Protein AF-A0A1I7SJ57-F1 (afdb_monomer)

pLDDT: mean 86.48, std 9.34, range [47.0, 95.06]

Radius of gyration: 15.07 Å; Cα contacts (8 Å, |Δi|>4): 67; chains: 1; bounding box: 32×27×50 Å

Organism: Bursaphelenchus xylophilus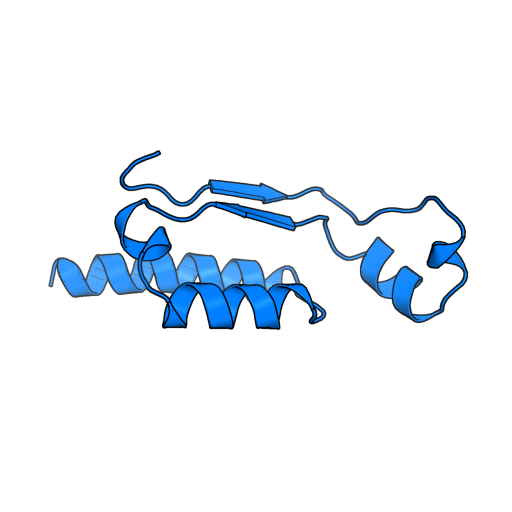 (NCBI:txid6326)

Secondary structure (DSSP, 8-state):
--S--EEEE-SS----SGGGGSHHHHHHHHSPPEEEE--TTGGG-HHHHHHHHHHTTS---HHHHHHHHHHHHHHHHHTT-

InterPro domains:
  IPR004245 Protein of unknown function DUF229 [PF02995] (1-77)
  IPR004245 Protein of unknown function DUF229 [PTHR10974] (1-77)

Mean predicted aligned error: 5.42 Å

Foldseek 3Di:
DAADKDKDWDCFADCDDPVNVDPVVVVRRNAIDIDMDHHPVLVPVPVSVVVVVVVVVDDDHPVNVVVVVVVVVVVVVVVVD

Sequence (81 aa):
LKNSFVFLMADHGTRYGAVTEEPLAKYEDFNPTLMVTLPESLRKDEKFREVLRENAKELISHHDVYASLQDIVWVRKQTFC

Structure (mmCIF, N/CA/C/O backbone):
data_AF-A0A1I7SJ57-F1
#
_entry.id   AF-A0A1I7SJ57-F1
#
loop_
_atom_site.group_PDB
_atom_site.id
_atom_site.type_symbol
_atom_site.label_atom_id
_atom_site.label_alt_id
_atom_site.label_comp_id
_atom_site.label_asym_id
_atom_site.label_entity_id
_atom_site.label_seq_id
_atom_site.pdbx_PDB_ins_code
_atom_site.Cartn_x
_atom_site.Cartn_y
_atom_site.Cartn_z
_atom_site.occupancy
_atom_site.B_iso_or_equiv
_atom_site.auth_seq_id
_atom_site.auth_comp_id
_atom_site.auth_asym_id
_atom_site.auth_atom_id
_atom_site.pdbx_PDB_model_num
ATOM 1 N N . LEU A 1 1 ? -19.033 -1.465 4.906 1.00 74.81 1 LEU A N 1
ATOM 2 C CA . LEU A 1 1 ? -17.592 -1.206 5.153 1.00 74.81 1 LEU A CA 1
ATOM 3 C C . LEU A 1 1 ? -17.377 -0.081 6.179 1.00 74.81 1 LEU A C 1
ATOM 5 O O . LEU A 1 1 ? -16.677 0.878 5.874 1.00 74.81 1 LEU A O 1
ATOM 9 N N . LYS A 1 2 ? -17.982 -0.165 7.377 1.00 88.62 2 LYS A N 1
ATOM 10 C CA . LYS A 1 2 ? -17.822 0.879 8.411 1.00 88.62 2 LYS A CA 1
ATOM 11 C C . LYS A 1 2 ? -16.578 0.657 9.277 1.00 88.62 2 LYS A C 1
ATOM 13 O O . LYS A 1 2 ? -15.770 1.564 9.407 1.00 88.62 2 LYS A O 1
ATOM 18 N N . ASN A 1 3 ? -16.378 -0.570 9.762 1.00 90.12 3 ASN A N 1
ATOM 19 C CA . ASN A 1 3 ? -15.348 -0.907 10.756 1.00 90.12 3 ASN A CA 1
ATOM 20 C C . ASN A 1 3 ? -14.379 -1.990 10.253 1.00 90.12 3 ASN A C 1
ATOM 22 O O . ASN A 1 3 ? -13.970 -2.864 11.012 1.00 90.12 3 ASN A O 1
ATOM 26 N N . SER A 1 4 ? -14.080 -2.002 8.955 1.00 91.69 4 SER A N 1
ATOM 27 C CA . SER A 1 4 ? -13.301 -3.080 8.342 1.00 91.69 4 SER A CA 1
ATOM 28 C C . SER A 1 4 ? -12.272 -2.513 7.384 1.00 91.69 4 SER A C 1
ATOM 30 O O . SER A 1 4 ? -12.596 -1.627 6.591 1.00 91.69 4 SER A O 1
ATOM 32 N N . PHE A 1 5 ? -11.065 -3.064 7.452 1.00 93.56 5 PHE A N 1
ATOM 33 C CA . PHE A 1 5 ? -10.098 -2.976 6.370 1.00 93.56 5 PHE A CA 1
ATOM 34 C C . PHE A 1 5 ? -10.447 -4.026 5.318 1.00 93.56 5 PHE A C 1
ATOM 36 O O . PHE A 1 5 ? -10.877 -5.129 5.661 1.00 93.56 5 PHE A O 1
ATOM 43 N N . VAL A 1 6 ? -10.268 -3.686 4.047 1.00 94.75 6 VAL A N 1
ATOM 44 C CA . VAL A 1 6 ? -10.371 -4.637 2.938 1.00 94.75 6 VAL A CA 1
ATOM 45 C C . VAL A 1 6 ? -9.078 -4.578 2.162 1.00 94.75 6 VAL A C 1
ATOM 47 O O . VAL A 1 6 ? -8.695 -3.506 1.704 1.00 94.75 6 VAL A O 1
ATOM 50 N N . PHE A 1 7 ? -8.444 -5.733 2.017 1.00 93.88 7 PHE A N 1
ATOM 51 C CA . PHE A 1 7 ? -7.267 -5.925 1.191 1.00 93.88 7 PHE A CA 1
ATOM 52 C C . PHE A 1 7 ? -7.683 -6.780 -0.001 1.00 93.88 7 PHE A C 1
ATOM 54 O O . PHE A 1 7 ? -8.243 -7.862 0.180 1.00 93.88 7 PHE A O 1
ATOM 61 N N . LEU A 1 8 ? -7.434 -6.281 -1.204 1.00 93.44 8 LEU A N 1
ATOM 62 C CA . LEU A 1 8 ? -7.469 -7.067 -2.427 1.00 93.44 8 LEU A CA 1
ATOM 63 C C . LEU A 1 8 ? -6.029 -7.172 -2.916 1.00 93.44 8 LEU A C 1
ATOM 65 O O . LEU A 1 8 ? -5.390 -6.152 -3.163 1.00 93.44 8 LEU A O 1
ATOM 69 N N . MET A 1 9 ? -5.526 -8.397 -3.010 1.00 92.31 9 MET A N 1
ATOM 70 C CA . MET A 1 9 ? -4.142 -8.677 -3.365 1.00 92.31 9 MET A CA 1
ATOM 71 C C . MET A 1 9 ? -4.126 -9.757 -4.445 1.00 92.31 9 MET A C 1
ATOM 73 O O . MET A 1 9 ? -4.775 -10.792 -4.282 1.00 92.31 9 MET A O 1
ATOM 77 N N . ALA A 1 10 ? -3.429 -9.496 -5.546 1.00 89.25 10 ALA A N 1
ATOM 78 C CA . ALA A 1 10 ? -3.115 -10.516 -6.539 1.00 89.25 10 ALA A CA 1
ATOM 79 C C . ALA A 1 10 ? -2.012 -11.453 -6.015 1.00 89.25 10 ALA A C 1
ATOM 81 O O . ALA A 1 10 ? -1.425 -11.215 -4.965 1.00 89.25 10 ALA A O 1
ATOM 82 N N . ASP A 1 11 ? -1.719 -12.527 -6.732 1.00 85.69 11 ASP A N 1
ATOM 83 C CA . ASP A 1 11 ? -0.543 -13.364 -6.485 1.00 85.69 11 ASP A CA 1
ATOM 84 C C . ASP A 1 11 ? 0.737 -12.774 -7.104 1.00 85.69 11 ASP A C 1
ATOM 86 O O . ASP A 1 11 ? 1.835 -13.100 -6.660 1.00 85.69 11 ASP A O 1
ATOM 90 N N . HIS A 1 12 ? 0.602 -11.892 -8.101 1.00 88.00 12 HIS A N 1
ATOM 91 C CA . HIS A 1 12 ? 1.714 -11.228 -8.783 1.00 88.00 12 HIS A CA 1
ATOM 92 C C . HIS A 1 12 ? 1.327 -9.855 -9.377 1.00 88.00 12 HIS A C 1
ATOM 94 O O . HIS A 1 12 ? 0.166 -9.430 -9.325 1.00 88.00 12 HIS A O 1
ATOM 100 N N . GLY A 1 13 ? 2.312 -9.150 -9.940 1.00 83.38 13 GLY A N 1
ATOM 101 C CA . GLY A 1 13 ? 2.155 -7.835 -10.567 1.00 83.38 13 GLY A CA 1
ATOM 102 C C . GLY A 1 13 ? 1.714 -7.892 -12.030 1.00 83.38 13 GLY A C 1
ATOM 103 O O . GLY A 1 13 ? 1.444 -8.963 -12.582 1.00 83.38 13 GLY A O 1
ATOM 104 N N . THR A 1 14 ? 1.610 -6.729 -12.675 1.00 81.25 14 THR A N 1
ATOM 105 C CA . THR A 1 14 ? 1.165 -6.630 -14.074 1.00 81.25 14 THR A CA 1
ATOM 106 C C . THR A 1 14 ? 2.294 -6.906 -15.065 1.00 81.25 14 THR A C 1
ATOM 108 O O . THR A 1 14 ? 3.161 -6.073 -15.270 1.00 81.25 14 THR A O 1
ATOM 111 N N . ARG A 1 15 ? 2.198 -8.023 -15.791 1.00 83.25 15 ARG A N 1
ATOM 112 C CA . ARG A 1 15 ? 3.193 -8.447 -16.795 1.00 83.25 15 ARG A CA 1
ATOM 113 C C . ARG A 1 15 ? 2.878 -7.986 -18.219 1.00 83.25 15 ARG A C 1
ATOM 115 O O . ARG A 1 15 ? 3.262 -8.636 -19.189 1.00 83.25 15 ARG A O 1
ATOM 122 N N . TYR A 1 16 ? 2.112 -6.908 -18.358 1.00 83.50 16 TYR A N 1
ATOM 123 C CA . TYR A 1 16 ? 1.642 -6.419 -19.651 1.00 83.50 16 TYR A CA 1
ATOM 124 C C . TYR A 1 16 ? 1.840 -4.907 -19.790 1.00 83.50 16 TYR A C 1
ATOM 126 O O . TYR A 1 16 ? 1.650 -4.155 -18.834 1.00 83.50 16 TYR A O 1
ATOM 134 N N . GLY A 1 17 ? 2.120 -4.466 -21.020 1.00 83.00 17 GLY A N 1
ATOM 135 C CA . GLY A 1 17 ? 2.257 -3.056 -21.398 1.00 83.00 17 GLY A CA 1
ATOM 136 C C . GLY A 1 17 ? 3.711 -2.594 -21.503 1.00 83.00 17 GLY A C 1
ATOM 137 O O . GLY A 1 17 ? 4.614 -3.250 -21.011 1.00 83.00 17 GLY A O 1
ATOM 138 N N . ALA A 1 18 ? 3.947 -1.440 -22.134 1.00 80.12 18 ALA A N 1
ATOM 139 C CA . ALA A 1 18 ? 5.303 -0.936 -22.402 1.00 80.12 18 ALA A CA 1
ATOM 140 C C . ALA A 1 18 ? 6.152 -0.691 -21.135 1.00 80.12 18 ALA A C 1
ATOM 142 O O . ALA A 1 18 ? 7.373 -0.627 -21.218 1.00 80.12 18 ALA A O 1
ATOM 143 N N . VAL A 1 19 ? 5.511 -0.571 -19.965 1.00 79.12 19 VAL A N 1
ATOM 144 C CA . VAL A 1 19 ? 6.184 -0.384 -18.672 1.00 79.12 19 VAL A CA 1
ATOM 145 C C . VAL A 1 19 ? 7.019 -1.602 -18.256 1.00 79.12 19 VAL A C 1
ATOM 147 O O . VAL A 1 19 ? 7.978 -1.433 -17.515 1.00 79.12 19 VAL A O 1
ATOM 150 N N . THR A 1 20 ? 6.722 -2.807 -18.761 1.00 79.75 20 THR A N 1
ATOM 151 C CA . THR A 1 20 ? 7.421 -4.052 -18.382 1.00 79.75 20 THR A CA 1
ATOM 152 C C . THR A 1 20 ? 8.865 -4.137 -18.879 1.00 79.75 20 THR A C 1
ATOM 154 O O . THR A 1 20 ? 9.619 -4.999 -18.433 1.00 79.75 20 THR A O 1
ATOM 157 N N . GLU A 1 21 ? 9.262 -3.264 -19.809 1.00 83.75 21 GLU A N 1
ATOM 158 C CA . GLU A 1 21 ? 10.630 -3.210 -20.340 1.00 83.75 21 GLU A CA 1
ATOM 159 C C . GLU A 1 21 ? 11.613 -2.546 -19.360 1.00 83.75 21 GLU A C 1
ATOM 161 O O . GLU A 1 21 ? 12.826 -2.755 -19.450 1.00 83.75 21 GLU A O 1
ATOM 166 N N . GLU A 1 22 ? 11.105 -1.779 -18.390 1.00 85.19 22 GLU A N 1
ATOM 167 C CA . GLU A 1 22 ? 11.931 -1.141 -17.370 1.00 85.19 22 GLU A CA 1
ATOM 168 C C . GLU A 1 22 ? 12.459 -2.176 -16.361 1.00 85.19 22 GLU A C 1
ATOM 170 O O . GLU A 1 22 ? 11.689 -2.994 -15.849 1.00 85.19 22 GLU A O 1
ATOM 175 N N . PRO A 1 23 ? 13.751 -2.140 -15.975 1.00 85.19 23 PRO A N 1
ATOM 176 C CA . PRO A 1 23 ? 14.298 -3.067 -14.984 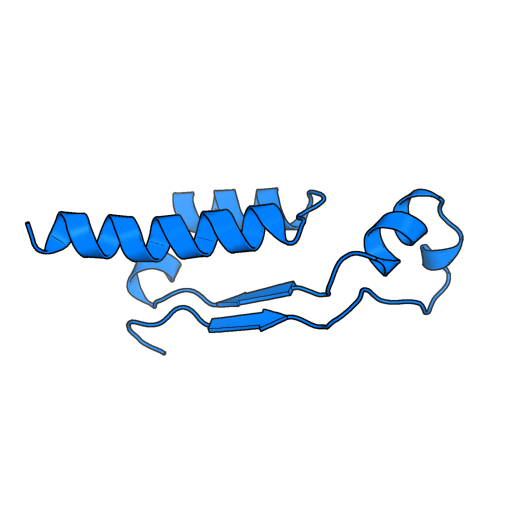1.00 85.19 23 PRO A CA 1
ATOM 177 C C . PRO A 1 23 ? 13.535 -3.065 -13.654 1.00 85.19 23 PRO A C 1
ATOM 179 O O . PRO A 1 23 ? 13.421 -4.113 -13.022 1.00 85.19 23 PRO A O 1
ATOM 182 N N . LEU A 1 24 ? 12.992 -1.909 -13.246 1.00 83.50 24 LEU A N 1
ATOM 183 C CA . LEU A 1 24 ? 12.176 -1.787 -12.036 1.00 83.50 24 LEU A CA 1
ATOM 184 C C . LEU A 1 24 ? 10.854 -2.558 -12.154 1.00 83.50 24 LEU A C 1
ATOM 186 O O . LEU A 1 24 ? 10.430 -3.196 -11.194 1.00 83.50 24 LEU A O 1
ATOM 190 N N . ALA A 1 25 ? 10.243 -2.572 -13.339 1.00 82.00 25 ALA A N 1
ATOM 191 C CA . ALA A 1 25 ? 8.979 -3.262 -13.565 1.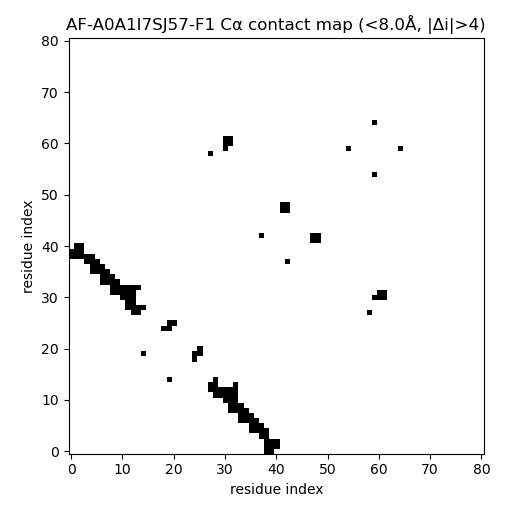00 82.00 25 ALA A CA 1
ATOM 192 C C . ALA A 1 25 ? 9.100 -4.779 -13.381 1.00 82.00 25 ALA A C 1
ATOM 194 O O . ALA A 1 25 ? 8.148 -5.413 -12.947 1.00 82.00 25 ALA A O 1
ATOM 195 N N . LYS A 1 26 ? 10.288 -5.360 -13.592 1.00 83.44 26 LYS A N 1
ATOM 196 C CA . LYS A 1 26 ? 10.529 -6.775 -13.267 1.00 83.44 26 LYS A CA 1
ATOM 197 C C . LYS A 1 26 ? 10.418 -7.065 -11.773 1.00 83.44 26 LYS A C 1
ATOM 199 O O . LYS A 1 26 ? 10.022 -8.165 -11.414 1.00 83.44 26 LYS A O 1
ATOM 204 N N . TYR A 1 27 ? 10.774 -6.120 -10.902 1.00 83.75 27 TYR A N 1
ATOM 205 C CA . TYR A 1 27 ? 10.563 -6.281 -9.460 1.00 83.75 27 TYR A CA 1
ATOM 206 C C . TYR A 1 27 ? 9.081 -6.131 -9.108 1.00 83.75 27 TYR A C 1
ATOM 208 O O . TYR A 1 27 ? 8.566 -6.926 -8.325 1.00 83.75 27 TYR A O 1
ATOM 216 N N . GLU A 1 28 ? 8.387 -5.189 -9.750 1.00 80.94 28 GLU A N 1
ATOM 217 C CA .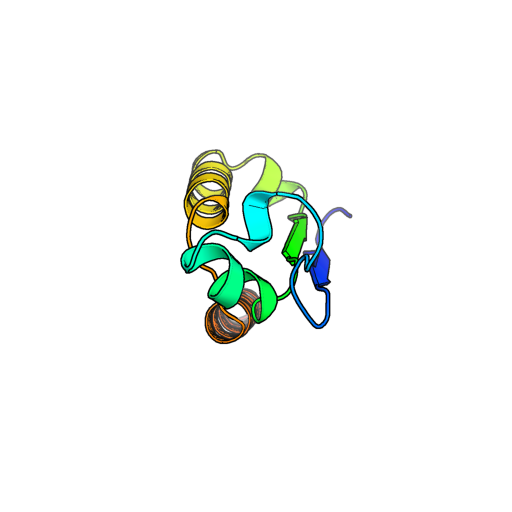 GLU A 1 28 ? 6.934 -5.032 -9.620 1.00 80.94 28 GLU A CA 1
ATOM 218 C C . GLU A 1 28 ? 6.163 -6.252 -10.152 1.00 80.94 28 GLU A C 1
ATOM 220 O O . GLU A 1 28 ? 5.142 -6.609 -9.588 1.00 80.94 28 GLU A O 1
ATOM 225 N N . ASP A 1 29 ? 6.660 -6.973 -11.163 1.00 82.50 29 ASP A N 1
ATOM 226 C CA . ASP A 1 29 ? 6.054 -8.220 -11.661 1.00 82.50 29 ASP A CA 1
ATOM 227 C C . ASP A 1 29 ? 6.005 -9.327 -10.602 1.00 82.50 29 ASP A C 1
ATOM 229 O O . ASP A 1 29 ? 5.093 -10.164 -10.608 1.00 82.50 29 ASP A O 1
ATOM 233 N N . PHE A 1 30 ? 7.001 -9.362 -9.714 1.00 80.44 30 PHE A N 1
ATOM 234 C CA . PHE A 1 30 ? 7.040 -10.277 -8.573 1.00 80.44 30 PHE A CA 1
ATOM 235 C C . PHE A 1 30 ? 6.244 -9.754 -7.381 1.00 80.44 30 PHE A C 1
ATOM 237 O O . PHE A 1 30 ? 5.984 -10.511 -6.447 1.00 80.44 30 PHE A O 1
ATOM 244 N N . ASN A 1 31 ? 5.853 -8.484 -7.415 1.00 84.38 31 ASN A N 1
ATOM 245 C CA . ASN A 1 31 ? 5.121 -7.845 -6.349 1.00 84.38 31 ASN A CA 1
ATOM 246 C C . ASN A 1 31 ? 3.615 -7.874 -6.651 1.00 84.38 31 ASN A C 1
ATOM 248 O O . ASN A 1 31 ? 3.187 -7.451 -7.723 1.00 84.38 31 ASN A O 1
ATOM 252 N N . PRO A 1 32 ? 2.761 -8.394 -5.761 1.00 86.06 32 PRO A N 1
ATOM 253 C CA . PRO A 1 32 ? 1.337 -8.469 -6.038 1.00 86.06 32 PRO A CA 1
ATOM 254 C C . PRO A 1 32 ? 0.722 -7.085 -6.224 1.00 86.06 32 PRO A C 1
ATOM 256 O O . PRO A 1 32 ? 0.965 -6.158 -5.451 1.00 86.06 32 PRO A O 1
ATOM 259 N N . THR A 1 33 ? -0.195 -6.975 -7.186 1.00 87.50 33 THR A N 1
ATOM 260 C CA . THR A 1 33 ? -1.101 -5.821 -7.207 1.00 87.50 33 THR A CA 1
ATOM 261 C C . THR A 1 33 ? -1.861 -5.766 -5.884 1.00 87.50 33 THR A C 1
ATOM 263 O O . THR A 1 33 ? -2.557 -6.722 -5.536 1.00 87.50 33 THR A O 1
ATOM 266 N N . LEU A 1 34 ? -1.745 -4.651 -5.162 1.00 90.88 34 LEU A N 1
ATOM 267 C CA . LEU A 1 34 ? -2.338 -4.466 -3.842 1.00 90.88 34 LEU A CA 1
ATOM 268 C C . LEU A 1 34 ? -3.271 -3.254 -3.830 1.00 90.88 34 LEU A C 1
ATOM 270 O O . LEU A 1 34 ? -2.884 -2.136 -4.156 1.00 90.88 34 LEU A O 1
ATOM 274 N N . MET A 1 35 ? -4.508 -3.469 -3.393 1.00 92.62 35 MET A N 1
ATOM 275 C CA . MET A 1 35 ? -5.478 -2.412 -3.133 1.00 92.62 35 MET A CA 1
ATOM 276 C C . MET A 1 35 ? -6.009 -2.530 -1.712 1.00 92.62 35 MET A C 1
ATOM 278 O O . MET A 1 35 ? -6.403 -3.609 -1.265 1.00 92.62 35 MET A O 1
ATOM 282 N N . VAL A 1 36 ? -6.070 -1.397 -1.013 1.00 93.31 36 VAL A N 1
ATOM 283 C CA . VAL A 1 36 ? -6.519 -1.341 0.380 1.00 93.31 36 VAL A CA 1
ATOM 284 C C . VAL A 1 36 ? -7.636 -0.319 0.532 1.00 93.31 36 VAL A C 1
ATOM 286 O O . VAL A 1 36 ? -7.543 0.814 0.068 1.00 93.31 36 VAL A O 1
ATOM 289 N N . THR A 1 37 ? -8.705 -0.710 1.219 1.00 92.81 37 THR A N 1
ATOM 290 C CA . THR A 1 37 ? -9.770 0.195 1.656 1.00 92.81 37 THR A CA 1
ATOM 291 C C . THR A 1 37 ? -9.828 0.235 3.175 1.00 92.81 37 THR A C 1
ATOM 293 O O . THR A 1 37 ? -9.879 -0.801 3.834 1.00 92.81 37 THR A O 1
ATOM 296 N N . LEU A 1 38 ? -9.877 1.444 3.730 1.00 92.56 38 LEU A N 1
ATOM 297 C CA . LEU A 1 38 ? -9.885 1.676 5.174 1.00 92.56 38 LEU A CA 1
ATOM 298 C C . LEU A 1 38 ? -11.290 1.624 5.792 1.00 92.56 38 LEU A C 1
ATOM 300 O O . LEU A 1 38 ? -12.272 1.871 5.083 1.00 92.56 38 LEU A O 1
ATOM 304 N N . PRO A 1 39 ? -11.406 1.420 7.116 1.00 93.00 39 PRO A N 1
ATOM 305 C CA . PRO A 1 39 ? -12.601 1.748 7.888 1.00 93.00 39 PRO A CA 1
ATOM 306 C C . PRO A 1 39 ? -13.018 3.213 7.719 1.00 93.00 39 PRO A C 1
ATOM 308 O O . PRO A 1 39 ? -12.183 4.087 7.494 1.00 93.00 39 PRO A O 1
ATOM 311 N N . GLU A 1 40 ? -14.310 3.500 7.860 1.00 93.31 40 GLU A N 1
ATOM 312 C CA . GLU A 1 40 ? -14.863 4.840 7.628 1.00 93.31 40 GLU A CA 1
ATOM 313 C C . GLU A 1 40 ? -14.243 5.907 8.545 1.00 93.31 40 GLU A C 1
ATOM 315 O O . GLU A 1 40 ? -14.003 7.026 8.095 1.00 93.31 40 GLU A O 1
ATOM 320 N N . SER A 1 41 ? -13.932 5.556 9.798 1.00 90.88 41 SER A N 1
ATOM 321 C CA . SER A 1 41 ? -13.272 6.455 10.754 1.00 90.88 41 SER A CA 1
ATOM 322 C C . SER A 1 41 ? -11.894 6.910 10.267 1.00 90.88 41 SER A C 1
ATOM 324 O O . SER A 1 41 ? -11.611 8.104 10.275 1.00 90.88 41 SER A O 1
ATOM 326 N N . LEU A 1 42 ? -11.076 5.983 9.762 1.00 91.38 42 LEU A N 1
ATOM 327 C CA . LEU A 1 42 ? -9.720 6.267 9.281 1.00 91.38 42 LEU A CA 1
ATOM 328 C C . LEU A 1 42 ? -9.701 6.931 7.901 1.00 91.38 42 LEU A C 1
ATOM 330 O O . LEU A 1 42 ? -8.751 7.624 7.562 1.00 91.38 42 LEU A O 1
ATOM 334 N N . ARG A 1 43 ? -10.766 6.797 7.098 1.00 90.75 43 ARG A N 1
ATOM 335 C CA . ARG A 1 43 ? -10.877 7.530 5.820 1.00 90.75 43 ARG A CA 1
ATOM 336 C C . ARG A 1 43 ? -10.990 9.040 5.990 1.00 90.75 43 ARG A C 1
ATOM 338 O O . ARG A 1 43 ? -10.798 9.739 4.998 1.00 90.75 43 ARG A O 1
ATOM 345 N N . LYS A 1 44 ? -11.379 9.521 7.173 1.00 90.69 44 LYS A N 1
ATOM 346 C CA . LYS A 1 44 ? -11.488 10.952 7.496 1.00 90.69 44 LYS A CA 1
ATOM 347 C C . LYS A 1 44 ? -10.211 11.499 8.139 1.00 90.69 44 LYS A C 1
ATOM 349 O O . LYS A 1 44 ? -10.089 12.710 8.265 1.00 90.69 44 LYS A O 1
ATOM 354 N N . ASP A 1 45 ? -9.281 10.624 8.518 1.00 93.81 45 ASP A N 1
ATOM 355 C CA . ASP A 1 45 ? -7.983 11.005 9.062 1.00 93.81 45 ASP A CA 1
ATOM 356 C C . ASP A 1 45 ? -7.042 11.397 7.915 1.00 93.81 45 ASP A C 1
ATOM 358 O O . ASP A 1 45 ? -6.658 10.571 7.084 1.00 93.81 45 ASP A O 1
ATOM 362 N N . GLU A 1 46 ? -6.714 12.684 7.833 1.00 93.75 46 GLU A N 1
ATOM 363 C CA . GLU A 1 46 ? -5.869 13.232 6.773 1.00 93.75 46 GLU A CA 1
ATOM 364 C C . GLU A 1 46 ? -4.444 12.677 6.820 1.00 93.75 46 GLU A C 1
ATOM 366 O O . GLU A 1 46 ? -3.921 12.272 5.782 1.00 93.75 46 GLU A O 1
ATOM 371 N N . LYS A 1 47 ? -3.865 12.555 8.020 1.00 92.25 47 LYS A N 1
ATOM 372 C CA . LYS A 1 47 ? -2.506 12.034 8.201 1.00 92.25 47 LYS A CA 1
ATOM 373 C C . LYS A 1 47 ? -2.426 10.585 7.746 1.00 92.25 47 LYS A C 1
ATOM 375 O O . LYS A 1 47 ? -1.513 10.205 7.022 1.00 92.25 47 LYS A O 1
ATOM 380 N N . PHE A 1 48 ? -3.421 9.778 8.113 1.00 89.62 48 PHE A N 1
ATOM 381 C CA . PHE A 1 48 ? -3.455 8.373 7.712 1.00 89.62 48 PHE A CA 1
ATOM 382 C C . PHE A 1 48 ? -3.594 8.208 6.191 1.00 89.62 48 PHE A C 1
ATOM 384 O O . PHE A 1 48 ? -2.989 7.322 5.586 1.00 89.62 48 PHE A O 1
ATOM 391 N N . ARG A 1 49 ? -4.375 9.079 5.541 1.00 91.44 49 ARG A N 1
ATOM 392 C CA . ARG A 1 49 ? -4.496 9.087 4.075 1.00 91.44 49 ARG A CA 1
ATOM 393 C C . ARG A 1 49 ? -3.209 9.511 3.383 1.00 91.44 49 ARG A C 1
ATOM 395 O O . ARG A 1 49 ? -2.934 8.995 2.304 1.00 91.44 49 ARG A O 1
ATOM 402 N N . GLU A 1 50 ? -2.487 10.475 3.941 1.00 94.50 50 GLU A N 1
ATOM 403 C CA . GLU A 1 50 ? -1.220 10.952 3.390 1.00 94.50 50 GLU A CA 1
ATOM 404 C C . GLU A 1 50 ? -0.175 9.839 3.401 1.00 94.50 50 GLU A C 1
ATOM 406 O O . GLU A 1 50 ? 0.325 9.488 2.336 1.00 94.50 50 GLU A O 1
ATOM 411 N N . VAL A 1 51 ? 0.002 9.165 4.541 1.00 91.88 51 VAL A N 1
ATOM 412 C CA . VAL A 1 51 ? 0.910 8.011 4.667 1.00 91.88 51 VAL A CA 1
ATOM 413 C C . VAL A 1 51 ? 0.600 6.930 3.628 1.00 91.88 51 VAL A C 1
ATOM 415 O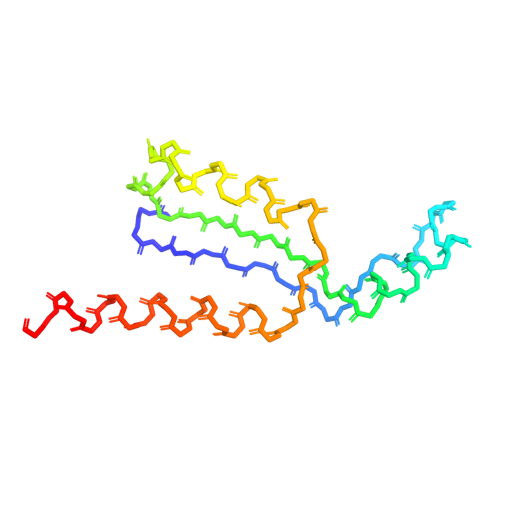 O . VAL A 1 51 ? 1.496 6.416 2.966 1.00 91.88 51 VAL A O 1
ATOM 418 N N . LEU A 1 52 ? -0.677 6.601 3.408 1.00 92.19 52 LEU A N 1
ATOM 419 C CA . LEU A 1 52 ? -1.042 5.615 2.383 1.00 92.19 52 LEU A CA 1
ATOM 420 C C . LEU A 1 52 ? -0.781 6.093 0.955 1.00 92.19 52 LEU A C 1
ATOM 422 O O . LEU A 1 52 ? -0.483 5.276 0.089 1.00 92.19 52 LEU A O 1
ATOM 426 N N . ARG A 1 53 ? -0.931 7.393 0.682 1.00 92.69 53 ARG A N 1
ATOM 427 C CA . ARG A 1 53 ? -0.640 7.971 -0.637 1.00 92.69 53 ARG A CA 1
ATOM 428 C C . ARG A 1 53 ? 0.852 8.004 -0.926 1.00 92.69 53 ARG A C 1
ATOM 430 O O . ARG A 1 53 ? 1.218 7.904 -2.093 1.00 92.69 53 ARG A O 1
ATOM 437 N N . GLU A 1 54 ? 1.672 8.182 0.101 1.00 95.06 54 GLU A N 1
ATOM 438 C CA . GLU A 1 54 ? 3.126 8.082 0.003 1.00 95.06 54 GLU A CA 1
ATOM 439 C C . GLU A 1 54 ? 3.530 6.627 -0.226 1.00 95.06 54 GLU A C 1
ATOM 441 O O . GLU A 1 54 ? 4.116 6.333 -1.261 1.00 95.06 54 GLU A O 1
ATOM 446 N N . ASN A 1 55 ? 3.073 5.697 0.619 1.00 92.06 55 ASN A N 1
ATOM 447 C CA . ASN A 1 55 ? 3.363 4.266 0.468 1.00 92.06 55 ASN A CA 1
ATOM 448 C C . ASN A 1 55 ? 2.895 3.689 -0.878 1.00 92.06 55 ASN A C 1
ATOM 450 O O . ASN A 1 55 ? 3.525 2.783 -1.406 1.00 92.06 55 ASN A O 1
ATOM 454 N N . ALA A 1 56 ? 1.814 4.214 -1.466 1.00 90.75 56 ALA A N 1
ATOM 455 C CA . ALA A 1 56 ? 1.340 3.792 -2.788 1.00 90.75 56 ALA A CA 1
ATOM 456 C C . ALA A 1 56 ? 2.284 4.168 -3.948 1.00 90.75 56 ALA A C 1
ATOM 458 O O . ALA A 1 56 ? 2.043 3.748 -5.079 1.00 90.75 56 ALA A O 1
ATOM 459 N N . LYS A 1 57 ? 3.309 4.991 -3.697 1.00 90.44 57 LYS A N 1
ATOM 460 C CA . LYS A 1 57 ? 4.351 5.367 -4.666 1.00 90.44 57 LYS A CA 1
ATOM 461 C C . LYS A 1 57 ? 5.680 4.659 -4.407 1.00 90.44 57 LYS A C 1
ATOM 463 O O . LYS A 1 57 ? 6.622 4.877 -5.161 1.00 90.44 57 LYS A O 1
ATOM 468 N N . GLU A 1 58 ? 5.743 3.847 -3.359 1.00 88.75 58 GLU A N 1
ATOM 469 C CA . GLU A 1 58 ? 6.929 3.105 -2.956 1.00 88.75 58 GLU A CA 1
ATOM 470 C C . GLU A 1 58 ? 6.765 1.620 -3.293 1.00 88.75 58 GLU A C 1
ATOM 472 O O . GLU A 1 58 ? 5.650 1.110 -3.434 1.00 88.75 58 GLU A O 1
ATOM 477 N N . LEU A 1 59 ? 7.888 0.908 -3.388 1.00 87.62 59 LEU A N 1
ATOM 478 C CA . LEU A 1 59 ? 7.878 -0.545 -3.528 1.00 87.62 59 LEU A CA 1
ATOM 479 C C . LEU A 1 59 ? 7.438 -1.181 -2.198 1.00 87.62 59 LEU A C 1
ATOM 481 O O . LEU A 1 59 ? 8.154 -1.104 -1.201 1.00 87.62 59 LEU A O 1
ATOM 485 N N . ILE A 1 60 ? 6.273 -1.832 -2.193 1.00 88.69 60 ILE A N 1
ATOM 486 C CA . ILE A 1 60 ? 5.682 -2.486 -1.012 1.00 88.69 60 ILE A CA 1
ATOM 487 C C . ILE A 1 60 ? 5.718 -3.994 -1.184 1.00 88.69 60 ILE A C 1
ATOM 489 O O . ILE A 1 60 ? 5.045 -4.500 -2.066 1.00 88.69 60 ILE A O 1
ATOM 493 N N . SER A 1 61 ? 6.412 -4.725 -0.319 1.00 88.00 61 SER A N 1
ATOM 494 C CA . SER A 1 61 ? 6.508 -6.186 -0.391 1.00 88.00 61 SER A CA 1
ATOM 495 C C . SER A 1 61 ? 5.432 -6.906 0.439 1.00 88.00 61 SER A C 1
ATOM 497 O O . SER A 1 61 ? 4.747 -6.326 1.285 1.00 88.00 61 SER A O 1
ATOM 499 N N . HIS A 1 62 ? 5.338 -8.232 0.295 1.00 88.19 62 HIS A N 1
ATOM 500 C CA . HIS A 1 62 ? 4.511 -9.067 1.178 1.00 88.19 62 HIS A CA 1
ATOM 501 C C . HIS A 1 62 ? 4.871 -8.940 2.669 1.00 88.19 62 HIS A C 1
ATOM 503 O O . HIS A 1 62 ? 4.002 -9.130 3.524 1.00 88.19 62 HIS A O 1
ATOM 509 N N . HIS A 1 63 ? 6.129 -8.623 2.999 1.00 91.12 63 HIS A N 1
ATOM 510 C CA . HIS A 1 63 ? 6.550 -8.424 4.387 1.00 91.12 63 HIS A CA 1
ATOM 511 C C . HIS A 1 63 ? 5.906 -7.177 4.998 1.00 91.12 63 HIS A C 1
ATOM 513 O O . HIS A 1 63 ? 5.492 -7.210 6.156 1.00 91.12 63 HIS A O 1
ATOM 519 N N . ASP A 1 64 ? 5.737 -6.123 4.2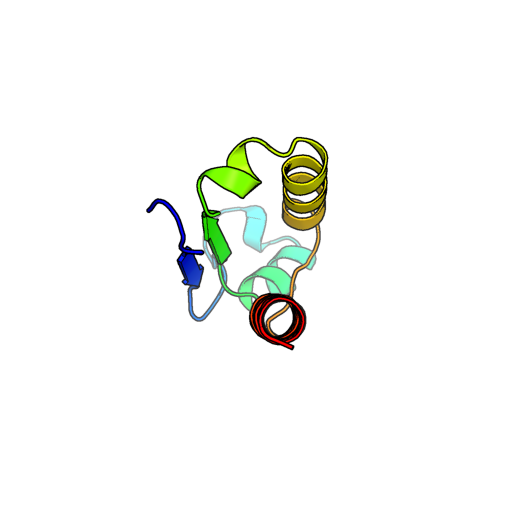04 1.00 92.19 64 ASP A N 1
ATOM 520 C CA . ASP A 1 64 ? 5.098 -4.877 4.628 1.00 92.19 64 ASP A CA 1
ATOM 521 C C . ASP A 1 64 ? 3.591 -5.067 4.831 1.00 92.19 64 ASP A C 1
ATOM 523 O O . ASP A 1 64 ? 3.007 -4.560 5.793 1.00 92.19 64 ASP A O 1
ATOM 527 N N . VAL A 1 65 ? 2.955 -5.881 3.977 1.00 91.75 65 VAL A N 1
ATOM 528 C CA . VAL A 1 65 ? 1.553 -6.293 4.161 1.00 91.75 65 VAL A CA 1
ATOM 529 C C . VAL A 1 65 ? 1.400 -7.103 5.447 1.00 91.75 65 VAL A C 1
ATOM 531 O O . VAL A 1 65 ? 0.490 -6.842 6.234 1.00 91.75 65 VAL A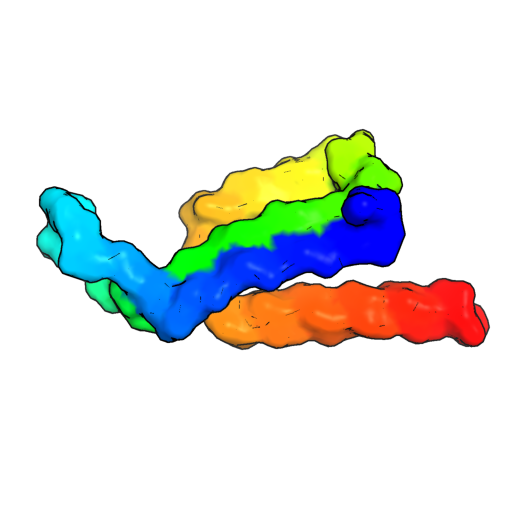 O 1
ATOM 534 N N . TYR A 1 66 ? 2.302 -8.056 5.699 1.00 93.62 66 TYR A N 1
ATOM 535 C CA . TYR A 1 66 ? 2.310 -8.826 6.942 1.00 93.62 66 TYR A CA 1
ATOM 536 C C . TYR A 1 66 ? 2.455 -7.919 8.172 1.00 93.62 66 TYR A C 1
ATOM 538 O O . TYR A 1 66 ? 1.660 -8.043 9.106 1.00 93.62 66 TYR A O 1
ATO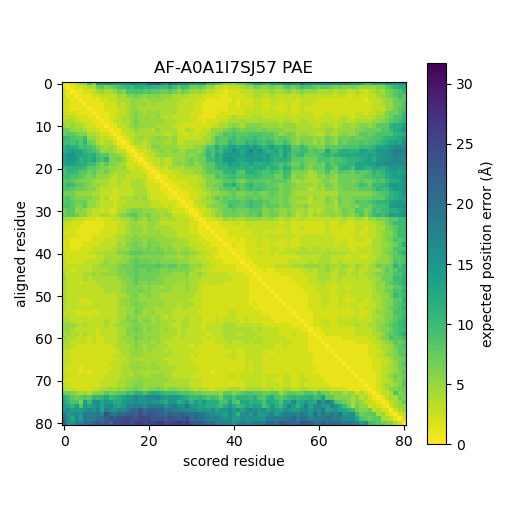M 546 N N . ALA A 1 67 ? 3.412 -6.987 8.162 1.00 94.12 67 ALA A N 1
ATOM 547 C CA . ALA A 1 67 ? 3.609 -6.029 9.247 1.00 94.12 67 ALA A CA 1
ATOM 548 C C . ALA A 1 67 ? 2.358 -5.162 9.468 1.00 94.12 67 ALA A C 1
ATOM 550 O O . ALA A 1 67 ? 1.869 -5.060 10.591 1.00 94.12 67 ALA A O 1
ATOM 551 N N . SER A 1 68 ? 1.751 -4.660 8.389 1.00 92.94 68 SER A N 1
ATOM 552 C CA . SER A 1 68 ? 0.513 -3.871 8.449 1.00 92.94 68 SER A CA 1
ATOM 553 C C . SER A 1 68 ? -0.646 -4.650 9.082 1.00 92.94 68 SER A C 1
ATOM 555 O O . SER A 1 68 ? -1.408 -4.112 9.887 1.00 92.94 68 SER A O 1
ATOM 557 N N . LEU A 1 69 ? -0.795 -5.936 8.747 1.00 94.50 69 LEU A N 1
ATOM 558 C CA . LEU A 1 69 ? -1.814 -6.797 9.351 1.00 94.50 69 LEU A CA 1
ATOM 559 C C . LEU A 1 69 ? -1.536 -7.055 10.839 1.00 94.50 69 LEU A C 1
ATOM 561 O O . LEU A 1 69 ? -2.480 -7.064 11.633 1.00 94.50 69 LEU A O 1
ATOM 565 N N . GLN A 1 70 ? -0.269 -7.235 11.228 1.00 95.00 70 GLN A N 1
ATOM 566 C CA . GLN A 1 70 ? 0.115 -7.350 12.638 1.00 95.00 70 GLN A CA 1
ATOM 567 C C . GLN A 1 70 ? -0.234 -6.077 13.408 1.00 95.00 70 GLN A C 1
ATOM 569 O O . GLN A 1 70 ? -0.889 -6.175 14.445 1.00 95.00 70 GLN A O 1
ATOM 574 N N . ASP A 1 71 ? 0.091 -4.901 12.871 1.00 91.62 71 ASP A N 1
ATOM 575 C CA . ASP A 1 71 ? -0.212 -3.614 13.502 1.00 91.62 71 ASP A CA 1
ATOM 576 C C . ASP A 1 71 ? -1.717 -3.423 13.710 1.00 91.62 71 ASP A C 1
ATOM 578 O O . ASP A 1 71 ? -2.156 -3.070 14.806 1.00 91.62 71 ASP A O 1
ATOM 582 N N . ILE A 1 72 ? -2.541 -3.756 12.710 1.00 91.44 72 ILE A N 1
ATOM 583 C CA . ILE A 1 72 ? -4.008 -3.711 12.834 1.00 91.44 72 ILE A CA 1
ATOM 584 C C . ILE A 1 72 ? -4.494 -4.604 13.989 1.00 91.44 72 ILE A C 1
ATOM 586 O O . ILE A 1 72 ? -5.370 -4.212 14.768 1.00 91.44 72 ILE A O 1
ATOM 590 N N . VAL A 1 73 ? -3.934 -5.810 14.125 1.00 90.00 73 VAL A N 1
ATOM 591 C CA . VAL A 1 73 ? -4.293 -6.748 15.200 1.00 90.00 73 VAL A CA 1
ATOM 592 C C . VAL A 1 73 ? -3.783 -6.268 16.562 1.00 90.00 73 VAL A C 1
ATOM 594 O O . VAL A 1 73 ? -4.481 -6.421 17.568 1.00 90.00 73 VAL A O 1
ATOM 597 N N . TRP A 1 74 ? -2.589 -5.686 16.621 1.00 86.69 74 TRP A N 1
ATOM 598 C CA . TRP A 1 74 ? -1.962 -5.228 17.859 1.00 86.69 74 TRP A CA 1
ATOM 599 C C . TRP A 1 74 ? -2.629 -3.973 18.415 1.00 86.69 74 TRP A C 1
ATOM 601 O O . TRP A 1 74 ? -2.948 -3.944 19.604 1.00 86.69 74 TRP A O 1
ATOM 611 N N . VAL A 1 75 ? -2.943 -2.993 17.562 1.00 75.81 75 VAL A N 1
ATOM 612 C CA . VAL A 1 75 ? -3.744 -1.816 17.941 1.00 75.81 75 VAL A CA 1
ATOM 613 C C . VAL A 1 75 ? -5.083 -2.260 18.523 1.00 75.81 75 VAL A C 1
ATOM 615 O O . VAL A 1 75 ? -5.507 -1.774 19.575 1.00 75.81 75 VAL A O 1
ATOM 618 N N . ARG A 1 76 ? -5.727 -3.259 17.902 1.00 64.19 76 ARG A N 1
ATOM 619 C CA . ARG A 1 76 ? -6.945 -3.847 18.462 1.00 64.19 76 ARG A CA 1
ATOM 620 C C . ARG A 1 76 ? -6.692 -4.400 19.869 1.00 64.19 76 ARG A C 1
ATOM 622 O O . ARG A 1 76 ? -7.468 -4.081 20.760 1.00 64.19 76 ARG A O 1
ATOM 629 N N . LYS A 1 77 ? -5.641 -5.198 20.095 1.00 64.75 77 LYS A N 1
ATOM 630 C CA . LYS A 1 77 ? -5.34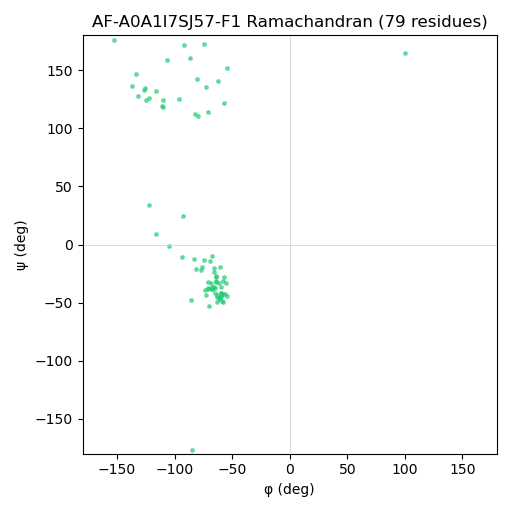0 -5.781 21.420 1.00 64.75 77 LYS A CA 1
ATOM 631 C C . LYS A 1 77 ? -5.113 -4.725 22.506 1.00 64.75 77 LYS A C 1
ATOM 633 O O . LYS A 1 77 ? -5.651 -4.887 23.592 1.00 64.75 77 LYS A O 1
ATOM 638 N N . GLN A 1 78 ? -4.391 -3.644 22.210 1.00 63.25 78 GLN A N 1
ATOM 639 C CA . GLN A 1 78 ? -4.175 -2.544 23.164 1.00 63.25 78 GLN A CA 1
ATOM 640 C C . GLN A 1 78 ? -5.469 -1.811 23.537 1.00 63.25 78 GLN A C 1
ATOM 642 O O . GLN A 1 78 ? -5.585 -1.301 24.639 1.00 63.25 78 GLN A O 1
ATOM 647 N N . THR A 1 79 ? -6.462 -1.792 22.645 1.00 58.41 79 THR A N 1
ATOM 648 C CA . THR A 1 79 ? -7.764 -1.158 22.918 1.00 58.41 79 THR A CA 1
ATOM 649 C C . THR A 1 79 ? -8.637 -1.991 23.877 1.00 58.41 79 THR A C 1
ATOM 651 O O . THR A 1 79 ? -9.643 -1.495 24.377 1.00 58.41 79 THR A O 1
ATOM 654 N N . PHE A 1 80 ? -8.283 -3.259 24.132 1.00 54.44 80 PHE A N 1
ATOM 655 C CA . PHE A 1 80 ? -9.034 -4.189 24.990 1.00 54.44 80 PHE A CA 1
ATOM 656 C C . PHE A 1 80 ? -8.259 -4.642 26.244 1.00 54.44 80 PHE A C 1
ATOM 658 O O . PHE A 1 80 ? -8.723 -5.556 26.929 1.00 54.44 80 PHE A O 1
ATOM 665 N N . CYS A 1 81 ? -7.107 -4.031 26.534 1.00 47.00 81 CYS A N 1
ATOM 666 C CA . CYS A 1 81 ? -6.315 -4.263 27.745 1.00 47.00 81 CYS A CA 1
ATOM 667 C C . CYS A 1 81 ? -6.319 -3.035 28.655 1.00 47.00 81 CYS A C 1
ATOM 669 O O . CYS A 1 81 ? -6.367 -1.906 28.122 1.00 47.00 81 CYS A O 1
#

Solvent-accessible surface area (backbone atoms only — not comparable to full-atom values): 4832 Å² total; per-residue (Å²): 114,60,89,38,74,45,78,49,68,50,91,38,28,73,86,68,64,84,65,51,78,41,78,65,36,57,57,42,33,69,28,44,45,73,46,78,45,65,22,51,73,53,69,72,36,65,70,61,49,49,55,52,60,53,52,72,75,48,95,70,51,73,67,54,53,51,51,52,53,49,50,57,53,47,57,53,52,61,74,76,105

Nearest PDB structures (foldseek):
  7tja-assembly1_R  TM=2.759E-01  e=8.040E+00  Proteomonas sulcata